Protein AF-A0A6G3QFB3-F1 (afdb_monomer)

Nearest PDB structures (foldseek):
  7oya-assembly1_I1  TM=2.167E-01  e=5.344E+00  Danio rerio
  2wka-assembly1_A  TM=2.662E-01  e=9.607E+00  Vibrio cholerae O1 biovar El Tor str. N16961

Sequence (110 aa):
MVLDVQSLAYTAAACRDTLALARELARHLGVDSSSHVRAAITTAEPVPLTAIVTTHGGAFREIPDRARRPRRIQTVTALVNPADEDDLLRASAQELLTDLMHQFGITAHL

Secondary structure (DSSP, 8-state):
----HHHHHHHHHHHHHHHHHHHHHHHHH-TT-S---EEEE--SS--------BPTTSPBP---GGG---SSPPPEEEE--TT--HHHHHHHHHHHHHHHHHTTT-----

Solvent-accessible surface area (backbone atoms only — not comparable to full-atom values): 6843 Å² total; per-residue (Å²): 133,84,77,49,74,66,59,52,50,52,52,52,50,50,37,43,52,49,47,52,53,40,26,53,51,30,47,72,61,35,93,87,42,92,70,86,45,68,38,71,53,66,51,96,71,85,69,83,83,76,79,85,73,53,44,93,89,72,46,68,73,86,71,58,64,93,73,40,69,66,93,65,66,76,72,39,67,46,83,48,54,58,83,60,49,73,69,54,50,50,52,51,24,40,49,45,42,31,61,55,33,48,63,48,67,39,91,63,84,126

Radius of gyration: 15.84 Å; Cα contacts (8 Å, |Δi|>4): 110; chains: 1; bounding box: 32×38×45 Å

pLDDT: mean 79.64, std 10.68, range [48.81, 92.56]

Structure (mmCIF, N/CA/C/O backbone):
data_AF-A0A6G3QFB3-F1
#
_entry.id   AF-A0A6G3QFB3-F1
#
loop_
_atom_site.group_PDB
_atom_site.id
_atom_site.type_symbol
_atom_site.label_atom_id
_atom_site.label_alt_id
_atom_site.label_comp_id
_atom_site.label_asym_id
_atom_site.label_entity_id
_atom_site.label_seq_id
_atom_site.pdbx_PDB_ins_code
_atom_site.Cartn_x
_atom_site.Cartn_y
_atom_site.Cartn_z
_atom_site.occupancy
_atom_site.B_iso_or_equiv
_atom_site.auth_seq_id
_atom_site.auth_comp_id
_atom_site.auth_asym_id
_atom_site.auth_atom_id
_atom_site.pdbx_PDB_model_num
ATOM 1 N N . MET A 1 1 ? -9.192 -4.276 20.068 1.00 48.81 1 MET A N 1
ATOM 2 C CA . MET A 1 1 ? -8.789 -5.444 19.273 1.00 48.81 1 MET A CA 1
ATOM 3 C C . MET A 1 1 ? -7.313 -5.594 19.552 1.00 48.81 1 MET A C 1
ATOM 5 O O . MET A 1 1 ? -6.590 -4.655 19.262 1.00 48.81 1 MET A O 1
ATOM 9 N N . VAL A 1 2 ? -6.908 -6.638 20.268 1.00 50.38 2 VAL A N 1
ATOM 10 C CA . VAL A 1 2 ? -5.484 -6.915 20.486 1.00 50.38 2 VAL A CA 1
ATOM 11 C C . VAL A 1 2 ? -5.076 -7.756 19.287 1.00 50.38 2 VAL A C 1
ATOM 13 O O . VAL A 1 2 ? -5.604 -8.853 19.133 1.00 50.38 2 VAL A O 1
ATOM 16 N N . LEU A 1 3 ? -4.258 -7.209 18.387 1.00 60.69 3 LEU A N 1
ATOM 17 C CA . LEU A 1 3 ? -3.598 -8.044 17.388 1.00 60.69 3 LEU A CA 1
ATOM 18 C C . LEU A 1 3 ? -2.593 -8.900 18.154 1.00 60.69 3 LEU A C 1
ATOM 20 O O . LEU A 1 3 ? -1.753 -8.363 18.873 1.00 60.69 3 LEU A O 1
ATOM 24 N N . ASP A 1 4 ? -2.737 -10.218 18.069 1.00 73.00 4 ASP A N 1
ATOM 25 C CA . ASP A 1 4 ? -1.734 -11.119 18.621 1.00 73.00 4 ASP A CA 1
ATOM 26 C C . ASP A 1 4 ? -0.451 -11.045 17.759 1.00 73.00 4 ASP A C 1
ATOM 28 O O . ASP A 1 4 ? -0.480 -10.606 16.605 1.00 73.00 4 ASP A O 1
ATOM 32 N N . VAL A 1 5 ? 0.686 -11.452 18.322 1.00 68.88 5 VAL A N 1
ATOM 33 C CA . VAL A 1 5 ? 1.996 -11.432 17.648 1.00 68.88 5 VAL A CA 1
ATOM 34 C C . VAL A 1 5 ? 1.968 -12.203 16.319 1.00 68.88 5 VAL A C 1
ATOM 36 O O . VAL A 1 5 ? 2.581 -11.771 15.342 1.00 68.88 5 VAL A O 1
ATOM 39 N N .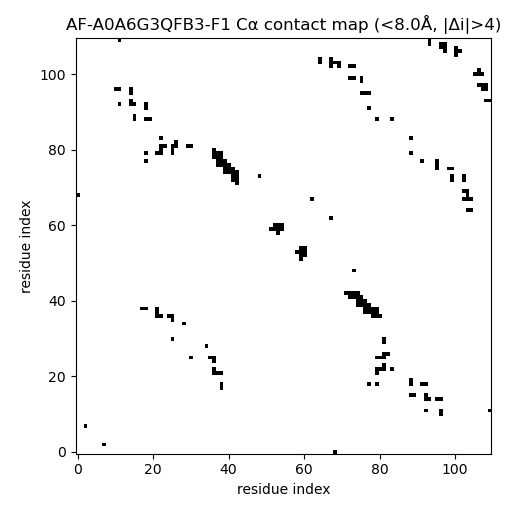 GLN A 1 6 ? 1.215 -13.301 16.241 1.00 74.69 6 GLN A N 1
ATOM 40 C CA . GLN A 1 6 ? 1.023 -14.072 15.014 1.00 74.69 6 GLN A CA 1
ATOM 41 C C . GLN A 1 6 ? 0.239 -13.276 13.969 1.00 74.69 6 GLN A C 1
ATOM 43 O O . GLN A 1 6 ? 0.634 -13.232 12.808 1.00 74.69 6 GLN A O 1
ATOM 48 N N . SER A 1 7 ? -0.824 -12.581 14.375 1.00 78.00 7 SER A N 1
ATOM 49 C CA . SER A 1 7 ? -1.612 -11.713 13.489 1.00 78.00 7 SER A CA 1
ATOM 50 C C . SER A 1 7 ? -0.766 -10.603 12.845 1.00 78.00 7 SER A C 1
ATOM 52 O O . SER A 1 7 ? -0.924 -10.306 11.656 1.00 78.00 7 SER A O 1
ATOM 54 N N . LEU A 1 8 ? 0.175 -10.020 13.596 1.00 81.19 8 LEU A N 1
ATOM 55 C CA . LEU A 1 8 ? 1.129 -9.047 13.057 1.00 81.19 8 LEU A CA 1
ATOM 56 C C . LEU A 1 8 ? 2.093 -9.694 12.051 1.00 81.19 8 LEU A C 1
ATOM 58 O O . LEU A 1 8 ? 2.307 -9.143 10.972 1.00 81.19 8 LEU A O 1
ATOM 62 N N . ALA A 1 9 ? 2.622 -10.878 12.369 1.00 85.31 9 ALA A N 1
ATOM 63 C CA . ALA A 1 9 ? 3.519 -11.620 11.483 1.00 85.31 9 ALA A CA 1
ATOM 64 C C . ALA A 1 9 ? 2.843 -12.021 10.158 1.00 85.31 9 ALA A C 1
ATOM 66 O O . ALA A 1 9 ? 3.452 -11.897 9.095 1.00 85.31 9 ALA A O 1
ATOM 67 N N . TYR A 1 10 ? 1.572 -12.434 10.193 1.00 88.00 10 TYR A N 1
ATOM 68 C CA . TYR A 1 10 ? 0.805 -12.730 8.979 1.00 88.00 10 TYR A CA 1
ATOM 69 C C . TYR A 1 10 ? 0.573 -11.484 8.126 1.00 88.00 10 TYR A C 1
ATOM 71 O O . TYR A 1 10 ? 0.714 -11.538 6.907 1.00 88.00 10 TYR A O 1
ATOM 79 N N . THR A 1 11 ? 0.264 -10.352 8.760 1.00 87.00 11 THR A N 1
ATOM 80 C CA . THR A 1 11 ? 0.064 -9.079 8.052 1.00 87.00 11 THR A CA 1
ATOM 81 C C . THR A 1 11 ? 1.358 -8.625 7.373 1.00 87.00 11 THR A C 1
ATOM 83 O O . THR A 1 11 ? 1.360 -8.267 6.199 1.00 87.00 11 THR A O 1
ATOM 86 N N . ALA A 1 12 ? 2.478 -8.724 8.089 1.00 88.06 12 ALA A N 1
ATOM 87 C CA . ALA A 1 12 ? 3.817 -8.461 7.580 1.00 88.06 12 ALA A CA 1
ATOM 88 C C . ALA A 1 12 ? 4.179 -9.332 6.364 1.00 88.06 12 ALA A C 1
ATOM 90 O O . ALA A 1 12 ? 4.661 -8.816 5.353 1.00 88.06 12 ALA A O 1
ATOM 91 N N . ALA A 1 13 ? 3.933 -10.644 6.448 1.00 90.12 13 ALA A N 1
ATOM 92 C CA . ALA A 1 13 ? 4.162 -11.569 5.341 1.00 90.12 13 ALA A CA 1
ATOM 93 C C . ALA A 1 13 ? 3.294 -11.210 4.125 1.00 90.12 13 ALA A C 1
ATOM 95 O O . ALA A 1 13 ? 3.817 -11.067 3.024 1.00 90.12 13 ALA A O 1
ATOM 96 N N . ALA A 1 14 ? 2.004 -10.934 4.338 1.00 89.12 14 ALA A N 1
ATOM 97 C CA . ALA A 1 14 ? 1.086 -10.549 3.270 1.00 89.12 14 ALA A CA 1
ATOM 98 C C . ALA A 1 14 ? 1.520 -9.262 2.542 1.00 89.12 14 ALA A C 1
ATOM 100 O O . ALA A 1 14 ? 1.418 -9.191 1.316 1.00 89.12 14 ALA A O 1
ATOM 101 N N . CYS A 1 15 ? 2.040 -8.257 3.260 1.00 90.62 15 CYS A N 1
ATOM 102 C CA . CYS A 1 15 ? 2.591 -7.044 2.645 1.00 90.62 15 CYS A CA 1
ATOM 103 C C . CYS A 1 15 ? 3.779 -7.356 1.719 1.00 90.62 15 CYS A C 1
ATOM 105 O O . CYS A 1 15 ? 3.838 -6.828 0.608 1.00 90.62 15 CYS A O 1
ATOM 107 N N . ARG A 1 16 ? 4.698 -8.235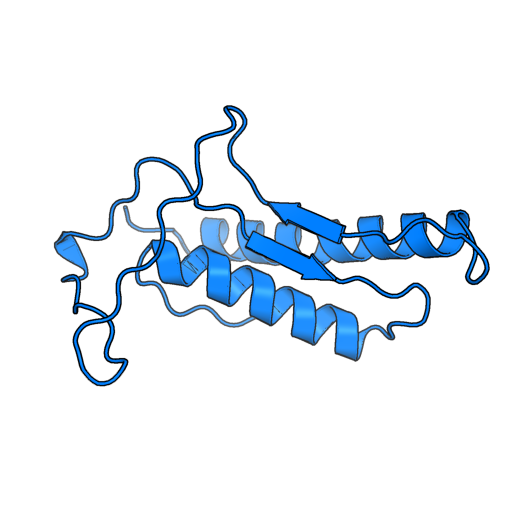 2.145 1.00 91.81 16 ARG A N 1
ATOM 108 C CA . ARG A 1 16 ? 5.850 -8.659 1.328 1.00 91.81 16 ARG A CA 1
ATOM 109 C C . ARG A 1 16 ? 5.402 -9.454 0.100 1.00 91.81 16 ARG A C 1
ATOM 111 O O . ARG A 1 16 ? 5.815 -9.129 -1.010 1.00 91.81 16 ARG A O 1
ATOM 118 N N . ASP A 1 17 ? 4.525 -10.437 0.289 1.00 92.25 17 ASP A N 1
ATOM 119 C CA . ASP A 1 17 ? 4.048 -11.313 -0.786 1.00 92.25 17 ASP A CA 1
ATOM 120 C C . ASP A 1 17 ? 3.281 -10.526 -1.853 1.00 92.25 17 ASP A C 1
ATOM 122 O O . ASP A 1 17 ? 3.486 -10.725 -3.049 1.00 92.25 17 ASP A O 1
ATOM 126 N N . THR A 1 18 ? 2.446 -9.570 -1.434 1.00 90.75 18 THR A N 1
ATOM 127 C CA . THR A 1 18 ? 1.695 -8.708 -2.359 1.00 90.75 18 THR A CA 1
ATOM 128 C C . THR A 1 18 ? 2.635 -7.893 -3.249 1.00 90.75 18 THR A C 1
ATOM 130 O O . THR A 1 18 ? 2.412 -7.795 -4.455 1.00 90.75 18 THR A O 1
ATOM 133 N N . LEU A 1 19 ? 3.700 -7.323 -2.677 1.00 92.56 19 LEU A N 1
ATOM 134 C CA . LEU A 1 19 ? 4.692 -6.559 -3.434 1.00 92.56 19 LEU A CA 1
ATOM 135 C C . LEU A 1 19 ? 5.535 -7.442 -4.351 1.00 92.56 19 LEU A C 1
ATOM 137 O O . LEU A 1 19 ? 5.788 -7.059 -5.492 1.00 92.56 19 LEU A O 1
ATOM 141 N N . ALA A 1 20 ? 5.924 -8.631 -3.889 1.00 91.75 20 ALA A N 1
ATOM 142 C CA . ALA A 1 20 ? 6.645 -9.594 -4.711 1.00 91.75 20 ALA A CA 1
ATOM 143 C C . ALA A 1 20 ? 5.814 -10.004 -5.938 1.00 91.75 20 ALA A C 1
ATOM 145 O O . ALA A 1 20 ? 6.305 -9.940 -7.064 1.00 91.75 20 ALA A O 1
ATOM 146 N N . LEU A 1 21 ? 4.532 -10.333 -5.741 1.00 92.06 21 LEU A N 1
ATOM 147 C CA . LEU A 1 21 ? 3.611 -10.668 -6.830 1.00 92.06 21 LEU A CA 1
ATOM 148 C C . LEU A 1 21 ? 3.397 -9.490 -7.789 1.00 92.06 21 LEU A C 1
ATOM 150 O O . LEU A 1 21 ? 3.423 -9.675 -9.005 1.00 92.06 21 LEU A O 1
ATOM 154 N N . ALA A 1 22 ? 3.222 -8.276 -7.260 1.00 90.69 22 ALA A N 1
ATOM 155 C CA . ALA A 1 22 ? 3.081 -7.074 -8.076 1.00 90.69 22 ALA A CA 1
ATOM 156 C C . ALA A 1 22 ? 4.343 -6.793 -8.910 1.00 90.69 22 ALA A C 1
ATOM 158 O O . ALA A 1 22 ? 4.225 -6.422 -10.079 1.00 90.69 22 ALA A O 1
ATOM 159 N N . ARG A 1 23 ? 5.542 -7.018 -8.354 1.00 91.12 23 ARG A N 1
ATOM 160 C CA . ARG A 1 23 ? 6.806 -6.864 -9.087 1.00 91.12 23 ARG A CA 1
ATOM 161 C C . ARG A 1 23 ? 6.925 -7.882 -10.211 1.00 91.12 23 ARG A C 1
ATOM 163 O O . ARG A 1 23 ? 7.269 -7.503 -11.326 1.00 91.12 23 ARG A O 1
ATOM 170 N N . GLU A 1 24 ? 6.636 -9.153 -9.947 1.00 91.81 24 GLU A N 1
ATOM 171 C CA . GLU A 1 24 ? 6.707 -10.187 -10.986 1.00 91.81 24 GLU A CA 1
ATOM 172 C C . GLU A 1 24 ? 5.688 -9.940 -12.104 1.00 91.81 24 GLU A C 1
ATOM 174 O O . GLU A 1 24 ? 6.018 -10.089 -13.281 1.00 91.81 24 GLU A O 1
ATOM 179 N N . LEU A 1 25 ? 4.492 -9.443 -11.770 1.00 89.56 25 LEU A N 1
ATOM 180 C CA . LEU A 1 25 ? 3.540 -8.972 -12.773 1.00 89.56 25 LEU A CA 1
ATOM 181 C C . LEU A 1 25 ? 4.105 -7.797 -13.586 1.00 89.56 25 LEU A C 1
ATOM 183 O O . LEU A 1 25 ? 4.034 -7.820 -14.812 1.00 89.56 25 LEU A O 1
ATOM 187 N N . ALA A 1 26 ? 4.690 -6.790 -12.932 1.00 88.44 26 ALA A N 1
ATOM 188 C CA . ALA A 1 26 ? 5.289 -5.642 -13.613 1.00 88.44 26 ALA A CA 1
ATOM 189 C C . ALA A 1 26 ? 6.427 -6.062 -14.557 1.00 88.44 26 ALA A C 1
ATOM 191 O O . ALA A 1 26 ? 6.513 -5.579 -15.684 1.00 88.44 26 ALA A O 1
ATOM 192 N N . ARG A 1 27 ? 7.267 -7.011 -14.131 1.00 88.44 27 ARG A N 1
ATOM 193 C CA . ARG A 1 27 ? 8.331 -7.594 -14.961 1.00 88.44 27 ARG A CA 1
ATOM 194 C C . ARG A 1 27 ? 7.767 -8.351 -16.155 1.00 88.44 27 ARG A C 1
ATOM 196 O O . ARG A 1 27 ? 8.282 -8.197 -17.258 1.00 88.44 27 ARG A O 1
ATOM 203 N N . HIS A 1 28 ? 6.702 -9.125 -15.953 1.00 88.88 28 HIS A N 1
ATOM 204 C CA . HIS A 1 28 ? 6.050 -9.865 -17.029 1.00 88.88 28 HIS A CA 1
ATOM 205 C C . HIS A 1 28 ? 5.412 -8.945 -18.077 1.00 88.88 28 HIS A C 1
ATOM 207 O O . HIS A 1 28 ? 5.456 -9.246 -19.267 1.00 88.88 28 HIS A O 1
ATOM 213 N N . LEU A 1 29 ? 4.857 -7.807 -17.651 1.00 85.69 29 LEU A N 1
ATOM 214 C CA . LEU A 1 29 ? 4.308 -6.797 -18.558 1.00 85.69 29 LEU A CA 1
ATOM 215 C C . LEU A 1 29 ? 5.395 -6.082 -19.378 1.00 85.69 29 LEU A C 1
ATOM 217 O O . LEU A 1 29 ? 5.083 -5.548 -20.440 1.00 85.69 29 LEU A O 1
ATOM 221 N N . GLY A 1 30 ? 6.651 -6.120 -18.926 1.00 79.00 30 GLY A N 1
ATOM 222 C CA . GLY A 1 30 ? 7.797 -5.499 -19.580 1.00 79.00 30 GLY A CA 1
ATOM 223 C C . GLY A 1 30 ? 7.983 -4.029 -19.195 1.00 79.00 30 GLY A C 1
ATOM 224 O O . GLY A 1 30 ? 7.028 -3.306 -18.919 1.00 79.00 30 GLY A O 1
ATOM 225 N N . VAL A 1 31 ? 9.238 -3.574 -19.196 1.00 70.44 31 VAL A N 1
ATOM 226 C CA . VAL A 1 31 ? 9.628 -2.193 -18.840 1.00 70.44 31 VAL A CA 1
ATOM 227 C C . VAL A 1 31 ? 9.091 -1.131 -19.804 1.00 70.44 31 VAL A C 1
ATOM 229 O O . VAL A 1 31 ? 8.863 -0.003 -19.382 1.00 70.44 31 VAL A O 1
ATOM 232 N N . ASP A 1 32 ? 8.824 -1.502 -21.058 1.00 73.50 32 ASP A N 1
ATOM 233 C CA . ASP A 1 32 ? 8.242 -0.609 -22.073 1.00 73.50 32 ASP A CA 1
ATOM 234 C C . ASP A 1 32 ? 6.703 -0.626 -22.072 1.00 73.50 32 ASP A C 1
ATOM 236 O O . ASP A 1 32 ? 6.056 -0.036 -22.940 1.00 73.50 32 ASP A O 1
ATOM 240 N N . SER A 1 33 ? 6.088 -1.324 -21.113 1.00 69.56 33 SER A N 1
ATOM 241 C CA . SER A 1 33 ? 4.638 -1.337 -20.969 1.00 69.56 33 SER A CA 1
ATOM 242 C C . SER A 1 33 ? 4.128 0.034 -20.548 1.00 69.56 33 SER A C 1
ATOM 244 O O . SER A 1 33 ? 4.598 0.624 -19.578 1.00 69.56 33 SER A O 1
ATOM 246 N N . SER A 1 34 ? 3.069 0.508 -21.201 1.00 74.81 34 SER A N 1
ATOM 247 C CA . SER A 1 34 ? 2.339 1.701 -20.759 1.00 74.81 34 SER A CA 1
ATOM 248 C C . SER A 1 34 ? 1.505 1.465 -19.489 1.00 74.81 34 SER A C 1
ATOM 250 O O . SER A 1 34 ? 0.765 2.352 -19.065 1.00 74.81 34 SER A O 1
ATOM 252 N N . SER A 1 35 ? 1.550 0.258 -18.913 1.00 75.19 35 SER A N 1
ATOM 253 C CA . SER A 1 35 ? 0.740 -0.140 -17.760 1.00 75.19 35 SER A CA 1
ATOM 254 C C . SER A 1 35 ? 1.535 -0.009 -16.462 1.00 75.19 35 SER A C 1
ATOM 256 O O . SER A 1 35 ? 2.443 -0.791 -16.198 1.00 75.19 3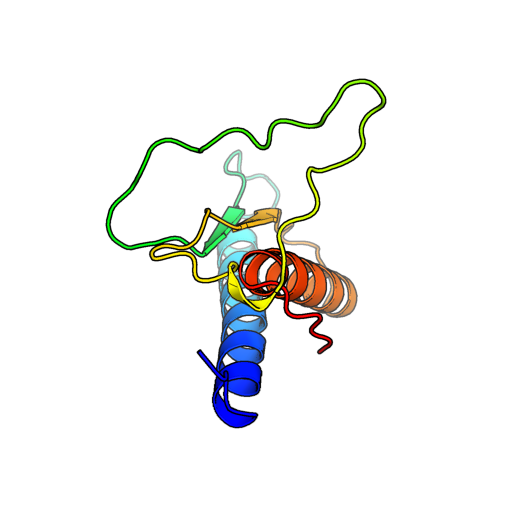5 SER A O 1
ATOM 258 N N . HIS A 1 36 ? 1.160 0.950 -15.614 1.00 78.88 36 HIS A N 1
ATOM 259 C CA . HIS A 1 36 ? 1.720 1.073 -14.268 1.00 78.88 36 HIS A CA 1
ATOM 260 C C . HIS A 1 36 ? 1.069 0.068 -13.313 1.00 78.88 36 HIS A C 1
ATOM 262 O O . HIS A 1 36 ? -0.155 0.046 -13.165 1.00 78.88 36 HIS A O 1
ATOM 268 N N . VAL A 1 37 ? 1.885 -0.736 -12.628 1.00 84.12 37 VAL A N 1
ATOM 269 C CA . VAL A 1 37 ? 1.405 -1.679 -11.612 1.00 84.12 37 VAL A CA 1
ATOM 270 C C . VAL A 1 37 ? 1.409 -1.012 -10.239 1.00 84.12 37 VAL A C 1
ATOM 272 O O . VAL A 1 37 ? 2.391 -0.403 -9.816 1.00 84.12 37 VAL A O 1
ATOM 275 N N . ARG A 1 38 ? 0.289 -1.142 -9.524 1.00 85.88 38 ARG A N 1
ATOM 276 C CA . ARG A 1 38 ? 0.120 -0.657 -8.153 1.00 85.88 38 ARG A CA 1
ATOM 277 C C . ARG A 1 38 ? -0.369 -1.801 -7.280 1.00 85.88 38 ARG A C 1
ATOM 279 O O . ARG A 1 38 ? -1.389 -2.415 -7.586 1.00 85.88 38 ARG A O 1
ATOM 286 N N . ALA A 1 39 ? 0.333 -2.052 -6.184 1.00 85.56 39 ALA A N 1
ATOM 287 C CA . ALA A 1 39 ? -0.148 -2.945 -5.142 1.00 85.56 39 ALA A CA 1
ATOM 288 C C . ALA A 1 39 ? -1.133 -2.186 -4.247 1.00 85.56 39 ALA A C 1
ATOM 290 O O . ALA A 1 39 ? -0.868 -1.042 -3.866 1.00 85.56 39 ALA A O 1
ATOM 291 N N . ALA A 1 40 ? -2.262 -2.810 -3.907 1.00 85.31 40 ALA A N 1
ATOM 292 C CA . ALA A 1 40 ? -3.258 -2.230 -3.014 1.00 85.31 40 ALA A CA 1
ATOM 293 C C . ALA A 1 40 ? -3.828 -3.284 -2.057 1.00 85.31 40 ALA A C 1
ATOM 295 O O . ALA A 1 40 ? -4.230 -4.361 -2.490 1.00 85.31 40 ALA A O 1
ATOM 296 N N . ILE A 1 41 ? -3.910 -2.945 -0.769 1.00 83.88 41 ILE A N 1
ATOM 297 C CA . ILE A 1 41 ? -4.637 -3.726 0.240 1.00 83.88 41 ILE A CA 1
ATOM 298 C C . ILE A 1 41 ? -5.905 -2.943 0.578 1.00 83.88 41 ILE A C 1
ATOM 300 O O . ILE A 1 41 ? -5.829 -1.785 0.990 1.00 83.88 41 ILE A O 1
ATOM 304 N N . THR A 1 42 ? -7.073 -3.552 0.370 1.00 83.06 42 THR A N 1
ATOM 305 C CA . THR A 1 42 ? -8.380 -2.892 0.515 1.00 83.06 42 THR A CA 1
ATOM 306 C C . THR A 1 42 ? -9.439 -3.841 1.080 1.00 83.06 42 THR A C 1
ATOM 308 O O . THR A 1 42 ? -9.220 -5.049 1.170 1.00 83.06 42 THR A O 1
ATOM 311 N N . THR A 1 43 ? -10.594 -3.308 1.486 1.00 79.75 43 THR A N 1
ATOM 312 C CA . THR A 1 43 ? -11.750 -4.126 1.876 1.00 79.75 43 THR A CA 1
ATOM 313 C C . THR A 1 43 ? -12.535 -4.601 0.657 1.00 79.75 43 THR A C 1
ATOM 315 O O . THR A 1 43 ? -12.643 -3.878 -0.326 1.00 79.75 43 THR A O 1
ATOM 318 N N . ALA A 1 44 ? -13.150 -5.785 0.750 1.00 75.44 44 ALA A N 1
ATOM 319 C CA . ALA A 1 44 ? -13.928 -6.387 -0.340 1.00 75.44 44 ALA A CA 1
ATOM 320 C C . ALA A 1 44 ? -15.053 -5.483 -0.884 1.00 75.44 44 ALA A C 1
ATOM 322 O O . ALA A 1 44 ? -15.354 -5.518 -2.073 1.00 75.44 44 ALA A O 1
ATOM 323 N N . GLU A 1 45 ? -15.658 -4.657 -0.029 1.00 77.06 45 GLU A N 1
ATOM 324 C CA . GLU A 1 45 ? -16.604 -3.626 -0.454 1.00 77.06 45 GLU A CA 1
ATOM 325 C C . GLU A 1 45 ? -15.864 -2.294 -0.663 1.00 77.06 45 GLU A C 1
ATOM 327 O O . GLU A 1 45 ? -15.341 -1.749 0.318 1.00 77.06 45 GLU A O 1
ATOM 332 N N . PRO A 1 46 ? -15.819 -1.744 -1.894 1.00 59.62 46 PRO A N 1
ATOM 333 C CA . PRO A 1 46 ? -15.238 -0.432 -2.147 1.00 59.62 46 PRO A CA 1
ATOM 334 C C . PRO A 1 46 ? -16.098 0.661 -1.503 1.00 59.62 46 PRO A C 1
ATOM 336 O O . PRO A 1 46 ? -17.320 0.688 -1.650 1.00 59.62 46 PRO A O 1
ATOM 339 N N . VAL A 1 47 ? -15.455 1.579 -0.783 1.00 60.84 47 VAL A N 1
ATOM 340 C CA . VAL A 1 47 ? -16.106 2.708 -0.102 1.00 60.84 47 VAL A CA 1
ATOM 341 C C . VAL A 1 47 ? -15.410 4.001 -0.534 1.00 60.84 47 VAL A C 1
ATOM 343 O O . VAL A 1 47 ? -14.197 3.974 -0.766 1.00 60.84 47 VAL A O 1
ATOM 346 N N . PRO A 1 48 ? -16.133 5.133 -0.644 1.00 63.81 48 PRO A N 1
ATOM 347 C CA . PRO A 1 48 ? -15.510 6.433 -0.860 1.00 63.81 48 PRO A CA 1
ATOM 348 C C . PRO A 1 48 ? -14.383 6.687 0.146 1.00 63.81 48 PRO A C 1
ATOM 350 O O . PRO A 1 48 ? -14.538 6.428 1.341 1.00 63.81 48 PRO A O 1
ATOM 353 N N . LEU A 1 49 ? -13.251 7.195 -0.343 1.00 59.38 49 LEU A N 1
ATOM 354 C CA . LEU A 1 49 ? -12.122 7.570 0.503 1.00 59.38 49 LEU A CA 1
ATOM 355 C C . LEU A 1 49 ? -12.565 8.673 1.469 1.00 59.38 49 LEU A C 1
ATOM 357 O O . LEU A 1 49 ? -13.057 9.720 1.043 1.00 59.38 49 LEU A O 1
ATOM 361 N N . THR A 1 50 ? -12.378 8.453 2.769 1.00 62.72 50 THR A N 1
ATOM 362 C CA . THR A 1 50 ? -12.617 9.503 3.760 1.00 62.72 50 THR A CA 1
ATOM 363 C C . THR A 1 50 ? -11.366 10.360 3.820 1.00 62.72 50 THR A C 1
ATOM 365 O O . THR A 1 50 ? -10.328 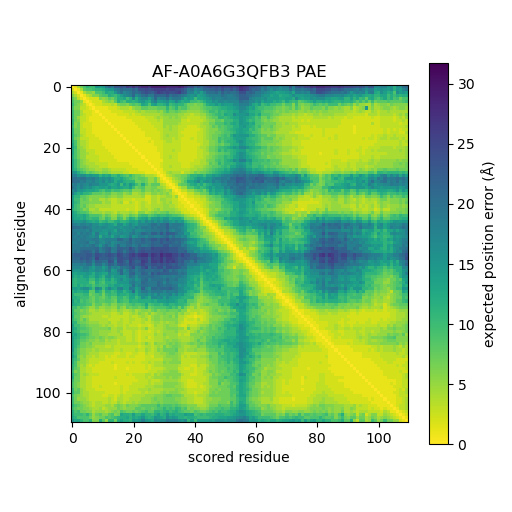9.908 4.301 1.00 62.72 50 THR A O 1
ATOM 368 N N . ALA A 1 51 ? -11.454 11.596 3.330 1.00 57.84 51 ALA A N 1
ATOM 369 C CA . ALA A 1 51 ? -10.341 12.531 3.406 1.00 57.84 51 ALA A CA 1
ATOM 370 C C . ALA A 1 51 ? -9.887 12.701 4.863 1.00 57.84 51 ALA A C 1
ATOM 372 O O . ALA A 1 51 ? -10.697 12.952 5.760 1.00 57.84 51 ALA A O 1
ATOM 373 N N . ILE A 1 52 ? -8.581 12.576 5.097 1.00 64.38 52 ILE A N 1
ATOM 374 C CA . ILE A 1 52 ? -8.002 12.874 6.401 1.00 64.38 52 ILE A CA 1
ATOM 375 C C . ILE A 1 52 ? -7.989 14.397 6.552 1.00 64.38 52 ILE A C 1
ATOM 377 O O . ILE A 1 52 ? -7.213 15.088 5.897 1.00 64.38 52 ILE A O 1
ATOM 381 N N . VAL A 1 53 ? -8.875 14.926 7.396 1.00 64.62 53 VAL A N 1
ATOM 382 C CA . VAL A 1 53 ? -8.939 16.363 7.684 1.00 64.62 53 VAL A CA 1
ATOM 383 C C . VAL A 1 53 ? -7.885 16.699 8.736 1.00 64.62 53 VAL A C 1
ATOM 385 O O . VAL A 1 53 ? -8.007 16.302 9.898 1.00 64.62 53 VAL A O 1
ATOM 388 N N . THR A 1 54 ? -6.846 17.426 8.332 1.00 63.22 54 THR A N 1
ATOM 389 C CA . THR A 1 54 ? -5.894 18.050 9.256 1.00 63.22 54 THR A CA 1
ATOM 390 C C . THR A 1 54 ? -6.513 19.308 9.862 1.00 63.22 54 THR A C 1
ATOM 392 O O . THR A 1 54 ? -7.291 20.021 9.225 1.00 63.22 54 THR A O 1
ATOM 395 N N . THR A 1 55 ? -6.204 19.586 11.127 1.00 72.62 55 THR A N 1
ATOM 396 C CA . THR A 1 55 ? -6.533 20.879 11.729 1.00 72.62 55 THR A CA 1
ATOM 397 C C . THR A 1 55 ? -5.672 21.974 11.104 1.00 72.62 55 THR A C 1
ATOM 399 O O . THR A 1 55 ? -4.617 21.704 10.524 1.00 72.62 55 THR A O 1
ATOM 402 N N . HIS A 1 56 ? -6.109 23.226 11.240 1.00 62.78 56 HIS A N 1
ATO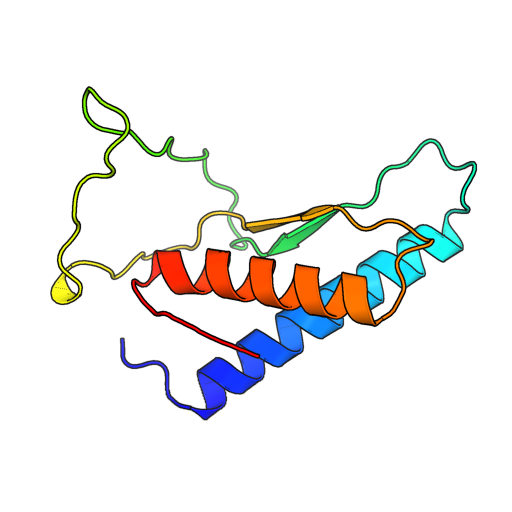M 403 C CA . HIS A 1 56 ? -5.341 24.382 10.787 1.00 62.78 56 HIS A CA 1
ATOM 404 C C . HIS A 1 56 ? -3.895 24.304 11.320 1.00 62.78 56 HIS A C 1
ATOM 406 O O . HIS A 1 56 ? -3.697 24.105 12.517 1.00 62.78 56 HIS A O 1
ATOM 412 N N . GLY A 1 57 ? -2.900 24.385 10.429 1.00 66.75 57 GLY A N 1
ATOM 413 C CA . GLY A 1 57 ? -1.485 24.161 10.765 1.00 66.75 57 GLY A CA 1
ATOM 414 C C . GLY A 1 57 ? -0.944 22.750 10.485 1.00 66.75 57 GLY A C 1
ATOM 415 O O . GLY A 1 57 ? 0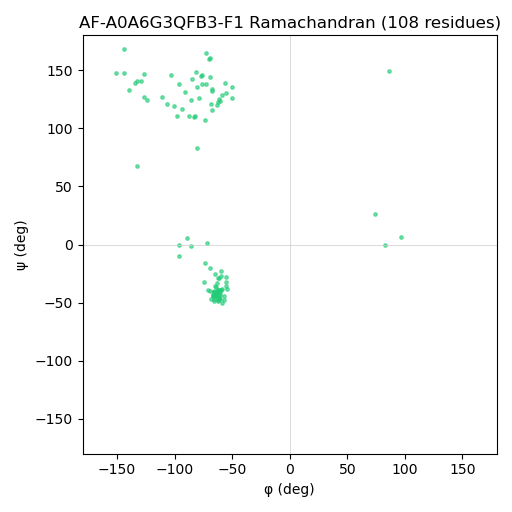.195 22.469 10.838 1.00 66.75 57 GLY A O 1
ATOM 416 N N . GLY A 1 58 ? -1.718 21.861 9.847 1.00 66.88 58 GLY A N 1
ATOM 417 C CA . GLY A 1 58 ? -1.231 20.563 9.349 1.00 66.88 58 GLY A CA 1
ATOM 418 C C . GLY A 1 58 ? -1.183 19.441 10.391 1.00 66.88 58 GLY A C 1
ATOM 419 O O . GLY A 1 58 ? -0.841 18.311 10.053 1.00 66.88 58 GLY A O 1
ATOM 420 N N . ALA A 1 59 ? -1.564 19.716 11.639 1.00 66.19 59 ALA A N 1
ATOM 421 C CA . ALA A 1 59 ? -1.649 18.691 12.670 1.00 66.19 59 ALA A CA 1
ATOM 422 C C . ALA A 1 59 ? -2.851 17.763 12.430 1.00 66.19 59 ALA A C 1
ATOM 424 O O . ALA A 1 59 ? -3.949 18.202 12.078 1.00 66.19 59 ALA A O 1
ATOM 425 N N . PHE A 1 60 ? -2.657 16.462 12.630 1.00 66.44 60 PHE A N 1
ATOM 426 C CA . PHE A 1 60 ? -3.757 15.504 12.640 1.00 66.44 60 PHE A CA 1
ATOM 427 C C . PHE A 1 60 ? -4.514 15.600 13.961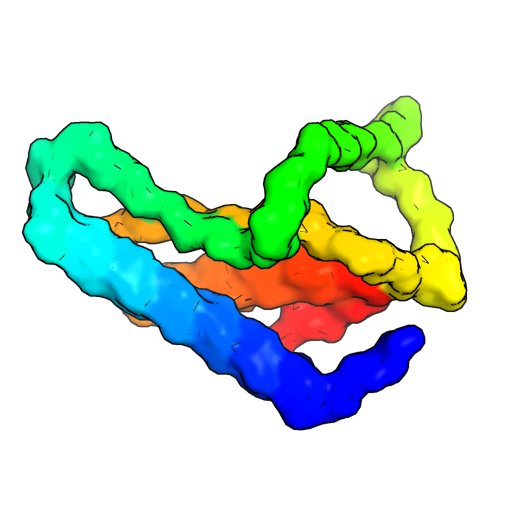 1.00 66.44 60 PHE A C 1
ATOM 429 O O . PHE A 1 60 ? -3.921 15.815 15.018 1.00 66.44 60 PHE A O 1
ATOM 436 N N . ARG A 1 61 ? -5.835 15.396 13.919 1.00 68.25 61 ARG A N 1
ATOM 437 C CA . ARG A 1 61 ? -6.611 15.258 15.151 1.00 68.25 61 ARG A CA 1
ATOM 438 C C . ARG A 1 61 ? -6.118 14.024 15.903 1.00 68.25 61 ARG A C 1
ATOM 440 O O . ARG A 1 61 ? -6.159 12.916 15.371 1.00 68.25 61 ARG A O 1
ATOM 447 N N . GLU A 1 62 ? -5.692 14.217 17.143 1.00 69.56 62 GLU A N 1
ATOM 448 C CA . GLU A 1 62 ? -5.284 13.112 17.999 1.00 69.56 62 GLU A CA 1
ATOM 449 C C . GLU A 1 62 ? -6.515 12.256 18.341 1.00 69.56 62 GLU A C 1
ATOM 451 O O . GLU A 1 62 ? -7.493 12.726 18.930 1.00 69.56 62 GLU A O 1
ATOM 456 N N . ILE A 1 63 ? -6.505 11.002 17.888 1.00 69.69 63 ILE A N 1
ATOM 457 C CA . ILE A 1 63 ? -7.546 10.018 18.193 1.00 69.69 63 ILE A CA 1
ATOM 458 C C . ILE A 1 63 ? -7.000 9.125 19.309 1.00 69.69 63 ILE A C 1
ATOM 460 O O . ILE A 1 63 ? -5.999 8.446 19.061 1.00 69.69 63 ILE A O 1
ATOM 464 N N . PRO A 1 64 ? -7.650 9.074 20.490 1.00 71.19 64 PRO A N 1
ATOM 465 C CA . PRO A 1 64 ? -7.223 8.204 21.580 1.00 71.19 64 PRO A CA 1
ATOM 466 C C . PRO A 1 64 ? -7.156 6.742 21.131 1.00 71.19 64 PRO A C 1
ATOM 468 O O . PRO A 1 64 ? -8.090 6.268 20.482 1.00 71.19 64 PRO A O 1
ATOM 471 N N . ASP A 1 65 ? -6.133 5.995 21.547 1.00 67.81 65 ASP A N 1
ATOM 472 C CA . ASP A 1 65 ? -5.928 4.594 21.132 1.00 67.81 65 ASP A CA 1
ATOM 473 C C . ASP A 1 65 ? -7.150 3.712 21.404 1.00 67.81 65 ASP A C 1
ATOM 475 O O . ASP A 1 65 ? -7.573 2.911 20.571 1.00 67.81 65 ASP A O 1
ATOM 479 N N . ARG A 1 66 ? -7.827 3.941 22.538 1.00 67.62 66 ARG A N 1
ATOM 480 C CA . ARG A 1 66 ? -9.072 3.237 22.896 1.00 67.62 66 ARG A CA 1
ATOM 481 C C . ARG A 1 66 ? -10.216 3.435 21.890 1.00 67.62 66 ARG A C 1
ATOM 483 O O . ARG A 1 66 ? -11.125 2.606 21.849 1.00 67.62 66 ARG A O 1
ATOM 490 N N . ALA A 1 67 ? -10.184 4.516 21.109 1.00 65.81 67 ALA A N 1
ATOM 491 C CA . ALA A 1 67 ? -11.173 4.861 20.090 1.00 65.81 67 ALA A CA 1
ATOM 492 C C . ALA A 1 67 ? -10.771 4.406 18.671 1.00 65.81 67 ALA A C 1
ATOM 494 O O . ALA A 1 67 ? -11.619 4.418 17.776 1.00 65.81 67 ALA A O 1
ATOM 495 N N . ARG A 1 68 ? -9.526 3.952 18.448 1.00 72.06 68 ARG A N 1
ATOM 496 C CA . ARG A 1 68 ? -9.056 3.442 17.149 1.00 72.06 68 ARG A CA 1
ATOM 497 C C . ARG A 1 68 ? -9.499 1.997 16.940 1.00 72.06 68 ARG A C 1
ATOM 499 O O . ARG A 1 68 ? -8.790 1.034 17.216 1.00 72.06 68 ARG A O 1
ATOM 506 N N . ARG A 1 69 ? -10.739 1.844 16.479 1.00 73.00 69 ARG A N 1
ATOM 507 C CA . ARG A 1 69 ? -11.316 0.556 16.062 1.00 73.00 69 ARG A CA 1
ATOM 508 C C . ARG A 1 69 ? -12.016 0.718 14.718 1.00 73.00 69 ARG A C 1
ATOM 510 O O . ARG A 1 69 ? -13.251 0.680 14.672 1.00 73.00 69 ARG A O 1
ATOM 517 N N . PRO A 1 70 ? -11.258 0.971 13.638 1.00 73.94 70 PRO A N 1
ATOM 518 C CA . PRO A 1 70 ? -11.861 1.097 12.324 1.00 73.94 70 PRO A CA 1
ATOM 519 C C . PRO A 1 70 ? -12.593 -0.210 11.987 1.00 73.94 70 PRO A C 1
ATOM 521 O O . PRO A 1 70 ? -12.053 -1.303 12.138 1.00 73.94 70 PRO A O 1
ATOM 524 N N . ARG A 1 71 ? -13.864 -0.100 11.578 1.00 73.44 71 ARG A N 1
ATOM 525 C CA . ARG A 1 71 ? -14.682 -1.260 11.168 1.00 73.44 71 ARG A CA 1
ATOM 526 C C . ARG A 1 71 ? -14.267 -1.810 9.798 1.00 73.44 71 ARG A C 1
ATOM 528 O O . ARG A 1 71 ? -14.705 -2.891 9.425 1.00 73.44 71 ARG A O 1
ATOM 535 N N . ARG A 1 72 ? -13.498 -1.024 9.040 1.00 74.75 72 ARG A N 1
ATOM 536 C CA . ARG A 1 72 ? -13.023 -1.266 7.672 1.00 74.75 72 ARG A CA 1
ATOM 537 C C . ARG A 1 72 ? -11.689 -0.537 7.495 1.00 74.75 72 ARG A C 1
ATOM 539 O O . ARG A 1 72 ? -11.517 0.520 8.101 1.00 74.75 72 ARG A O 1
ATOM 546 N N . ILE A 1 73 ? -10.784 -1.075 6.683 1.00 80.38 73 ILE A N 1
ATOM 547 C CA . ILE A 1 73 ? -9.498 -0.430 6.377 1.00 80.38 73 ILE A CA 1
ATOM 548 C C . ILE A 1 73 ? -9.657 0.581 5.235 1.00 80.38 73 ILE A C 1
ATOM 550 O O . ILE A 1 73 ? -10.416 0.353 4.296 1.00 80.38 73 ILE A O 1
ATOM 554 N N . GLN A 1 74 ? -8.951 1.705 5.318 1.00 80.31 74 GLN A N 1
ATOM 555 C CA . GLN A 1 74 ? -8.656 2.539 4.158 1.00 80.31 74 GLN A CA 1
ATOM 556 C C . GLN A 1 74 ? -7.675 1.793 3.256 1.00 80.31 74 GLN A C 1
ATOM 558 O O . GLN A 1 74 ? -6.779 1.097 3.744 1.00 80.31 74 GLN A O 1
ATOM 563 N N . THR A 1 75 ? -7.841 1.957 1.946 1.00 85.25 75 THR A N 1
ATOM 564 C CA . THR A 1 75 ? -6.927 1.373 0.968 1.00 85.25 75 THR A CA 1
ATOM 565 C C . THR A 1 75 ? -5.521 1.922 1.181 1.00 85.25 75 THR A C 1
ATOM 567 O O . THR A 1 75 ? -5.318 3.133 1.109 1.00 85.25 75 THR A O 1
ATOM 570 N N . VAL A 1 76 ? -4.557 1.032 1.396 1.00 87.69 76 VAL A N 1
ATOM 571 C CA . VAL A 1 76 ? -3.125 1.363 1.384 1.00 87.69 76 VAL A CA 1
ATOM 572 C C . VAL A 1 76 ? -2.525 0.884 0.081 1.00 87.69 76 VAL A C 1
ATOM 574 O O . VAL A 1 76 ? -2.960 -0.129 -0.473 1.00 87.69 76 VAL A O 1
ATOM 577 N N . THR A 1 77 ? -1.555 1.626 -0.438 1.00 89.25 77 THR A N 1
ATOM 578 C CA . THR A 1 77 ? -1.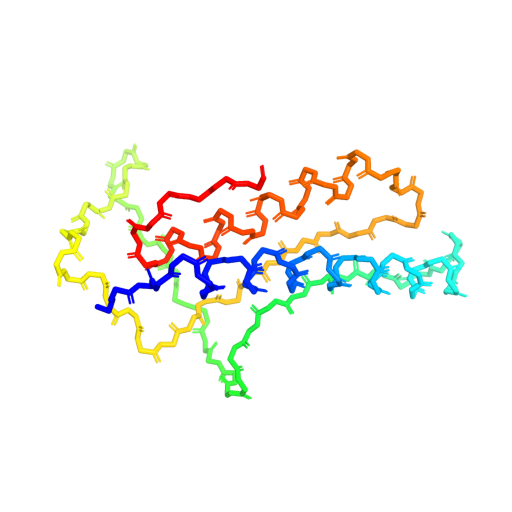000 1.335 -1.754 1.00 89.25 77 THR A CA 1
ATOM 579 C C . THR A 1 77 ? 0.482 1.611 -1.820 1.00 89.25 77 THR A C 1
ATOM 581 O O . THR A 1 77 ? 0.925 2.613 -1.271 1.00 89.25 77 THR A O 1
ATOM 584 N N . ALA A 1 78 ? 1.184 0.829 -2.626 1.00 89.44 78 ALA A N 1
ATOM 585 C CA . ALA A 1 78 ? 2.556 1.105 -3.011 1.00 89.44 78 ALA A CA 1
ATOM 586 C C . ALA A 1 78 ? 2.686 1.030 -4.531 1.00 89.44 78 ALA A C 1
ATOM 588 O O . ALA A 1 78 ? 2.056 0.193 -5.192 1.00 89.44 78 ALA A O 1
ATOM 589 N N . LEU A 1 79 ? 3.481 1.944 -5.079 1.00 85.88 79 LEU A N 1
ATOM 590 C CA . LEU A 1 79 ? 3.927 1.856 -6.461 1.00 85.88 79 LEU A CA 1
ATOM 591 C C . LEU A 1 79 ? 5.027 0.798 -6.534 1.00 85.88 79 LEU A C 1
ATOM 593 O O . LEU A 1 79 ? 5.877 0.757 -5.650 1.00 85.88 79 LEU A O 1
ATOM 597 N N . VAL A 1 80 ? 4.997 -0.042 -7.567 1.00 86.19 80 VAL A N 1
ATOM 598 C CA . VAL A 1 80 ? 6.019 -1.072 -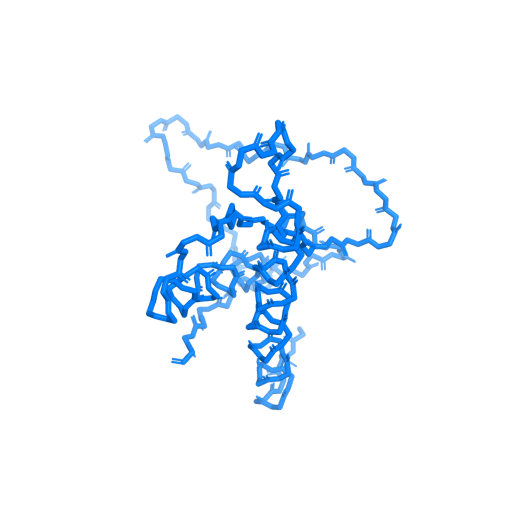7.775 1.00 86.19 80 VAL A CA 1
ATOM 599 C C . VAL A 1 80 ? 6.633 -0.883 -9.150 1.00 86.19 80 VAL A C 1
ATOM 601 O O . VAL A 1 80 ? 5.920 -0.866 -10.156 1.00 86.19 80 VAL A O 1
ATOM 604 N N . ASN A 1 81 ? 7.952 -0.739 -9.194 1.00 85.44 81 ASN A N 1
ATOM 605 C CA . ASN A 1 81 ? 8.721 -0.686 -10.424 1.00 85.44 81 ASN A CA 1
ATOM 606 C C . ASN A 1 81 ? 9.283 -2.086 -10.737 1.00 85.44 81 ASN A C 1
ATOM 608 O O . ASN A 1 81 ? 9.781 -2.770 -9.840 1.00 85.44 81 ASN A O 1
ATOM 612 N N . PRO A 1 82 ? 9.254 -2.544 -12.002 1.00 84.38 82 PRO A N 1
ATOM 613 C CA . PRO A 1 82 ? 9.883 -3.812 -12.385 1.00 84.38 82 PRO A CA 1
ATOM 614 C C . PRO A 1 82 ? 11.376 -3.904 -12.017 1.00 84.38 82 PRO A C 1
ATOM 616 O O . PRO A 1 82 ? 11.879 -5.010 -11.783 1.00 84.38 82 PRO A O 1
ATOM 619 N N . ALA A 1 83 ? 12.070 -2.762 -11.959 1.00 86.81 83 ALA A N 1
ATOM 620 C CA . ALA A 1 83 ? 13.483 -2.664 -11.607 1.00 86.81 83 ALA A CA 1
ATOM 621 C C . ALA A 1 83 ? 13.747 -2.575 -10.091 1.00 86.81 83 ALA A C 1
ATOM 623 O O . ALA A 1 83 ? 14.910 -2.524 -9.700 1.00 86.81 83 ALA A O 1
ATOM 624 N N . ASP A 1 84 ? 12.710 -2.571 -9.242 1.00 86.56 84 ASP A N 1
ATOM 625 C CA . ASP A 1 84 ? 12.900 -2.490 -7.793 1.00 86.56 84 ASP A CA 1
ATOM 626 C C . ASP A 1 84 ? 13.657 -3.718 -7.271 1.00 86.56 84 ASP A C 1
ATOM 628 O O . ASP A 1 84 ? 13.219 -4.875 -7.393 1.00 86.56 84 ASP A O 1
ATOM 632 N N . GLU A 1 85 ? 14.807 -3.447 -6.660 1.00 89.50 85 GLU A N 1
ATOM 633 C CA . GLU A 1 85 ? 15.610 -4.439 -5.954 1.00 89.50 85 GLU A CA 1
ATOM 634 C C . GLU A 1 85 ? 14.956 -4.836 -4.623 1.00 89.50 85 GLU A C 1
ATOM 636 O O . GLU A 1 85 ? 14.044 -4.178 -4.116 1.00 89.50 85 GLU A O 1
ATOM 641 N N . ASP A 1 86 ? 15.415 -5.943 -4.041 1.00 89.25 86 ASP A N 1
ATOM 642 C CA . ASP A 1 86 ? 14.782 -6.537 -2.859 1.00 89.25 86 ASP A CA 1
ATOM 643 C C . ASP A 1 86 ? 14.786 -5.605 -1.634 1.00 89.25 86 ASP A C 1
ATOM 645 O O . ASP A 1 86 ? 13.864 -5.661 -0.818 1.00 89.25 86 ASP A O 1
ATOM 649 N N . ASP A 1 87 ? 15.773 -4.715 -1.514 1.00 90.00 87 ASP A N 1
ATOM 650 C CA . ASP A 1 87 ? 15.826 -3.728 -0.432 1.00 90.00 87 ASP A CA 1
ATOM 651 C C . ASP A 1 87 ? 14.758 -2.639 -0.588 1.00 90.00 87 ASP A C 1
ATOM 653 O O . ASP A 1 87 ? 14.115 -2.270 0.399 1.00 90.00 87 ASP A O 1
ATOM 657 N N . LEU A 1 88 ? 14.500 -2.186 -1.821 1.00 90.69 88 LEU A N 1
ATOM 658 C CA . LEU A 1 88 ? 13.416 -1.246 -2.118 1.00 90.69 88 LEU A CA 1
ATOM 659 C C . LEU A 1 88 ? 12.057 -1.899 -1.871 1.00 90.69 88 LEU A C 1
ATOM 661 O O . LEU A 1 88 ? 11.211 -1.311 -1.201 1.00 90.69 88 LEU A O 1
ATOM 665 N N . LEU A 1 89 ? 11.876 -3.153 -2.298 1.00 89.88 89 LEU A N 1
ATOM 666 C CA . LEU A 1 89 ? 10.660 -3.900 -1.978 1.00 89.88 89 LEU A CA 1
ATOM 667 C C . LEU A 1 89 ? 10.459 -4.071 -0.470 1.00 89.88 89 LEU A C 1
ATOM 669 O O . LEU A 1 89 ? 9.330 -3.973 0.010 1.00 89.88 89 LEU A O 1
ATOM 673 N N . ARG A 1 90 ? 11.528 -4.322 0.296 1.00 90.88 90 ARG A N 1
ATOM 674 C CA . ARG A 1 90 ? 11.440 -4.440 1.758 1.00 90.88 90 ARG A CA 1
ATOM 675 C C . ARG A 1 90 ? 11.048 -3.110 2.400 1.00 90.88 90 ARG A C 1
ATOM 677 O O . ARG A 1 90 ? 10.214 -3.112 3.304 1.00 90.88 90 ARG A O 1
ATOM 684 N N . ALA A 1 91 ? 11.599 -1.996 1.921 1.00 91.06 91 ALA A N 1
ATOM 685 C CA . ALA A 1 91 ? 11.221 -0.659 2.370 1.00 91.06 91 ALA A CA 1
ATOM 686 C C . ALA A 1 91 ? 9.747 -0.356 2.050 1.00 91.06 91 ALA A C 1
ATOM 688 O O . ALA A 1 91 ? 8.990 0.003 2.949 1.00 91.06 91 ALA A O 1
ATOM 689 N N . SER A 1 92 ? 9.291 -0.617 0.823 1.00 91.69 92 SER A N 1
ATOM 690 C CA . SER A 1 92 ? 7.880 -0.449 0.453 1.00 91.69 92 SER A CA 1
ATOM 691 C C . SER A 1 92 ? 6.948 -1.380 1.237 1.00 91.69 92 SER A C 1
ATOM 693 O O . SER A 1 92 ? 5.825 -0.999 1.563 1.00 91.69 92 SER A O 1
ATOM 695 N N . ALA A 1 93 ? 7.396 -2.591 1.591 1.00 91.25 93 ALA A N 1
ATOM 696 C CA . ALA A 1 93 ? 6.632 -3.498 2.449 1.00 91.25 93 ALA A CA 1
ATOM 697 C C . ALA A 1 93 ? 6.489 -2.931 3.865 1.00 91.25 93 ALA A C 1
ATOM 699 O O . ALA A 1 93 ? 5.418 -3.036 4.464 1.00 91.25 93 ALA A O 1
ATOM 700 N N . GLN A 1 94 ? 7.557 -2.321 4.387 1.00 92.19 94 GLN A N 1
ATOM 701 C CA . GLN A 1 94 ? 7.542 -1.640 5.676 1.00 92.19 94 GLN A CA 1
ATOM 702 C C . GLN A 1 94 ? 6.592 -0.441 5.649 1.00 92.19 94 GLN A C 1
ATOM 704 O O . GLN A 1 94 ? 5.820 -0.269 6.591 1.00 92.19 94 GLN A O 1
ATOM 709 N N . GLU A 1 95 ? 6.608 0.362 4.586 1.00 90.00 95 GLU A N 1
ATOM 710 C CA . GLU A 1 95 ? 5.691 1.494 4.411 1.00 90.00 95 GLU A CA 1
ATOM 711 C C . GLU A 1 95 ? 4.234 1.022 4.343 1.00 90.00 95 GLU A C 1
ATOM 713 O O . GLU A 1 95 ? 3.412 1.493 5.125 1.00 90.00 95 GLU A O 1
ATOM 718 N N . LEU A 1 96 ? 3.925 0.008 3.523 1.00 90.50 96 LEU A N 1
ATOM 719 C CA . LEU A 1 96 ? 2.585 -0.593 3.461 1.00 90.50 96 LEU A CA 1
ATOM 720 C C . LEU A 1 96 ? 2.111 -1.113 4.820 1.00 90.50 96 LEU A C 1
ATOM 722 O O . LEU A 1 96 ? 0.956 -0.897 5.192 1.00 90.50 96 LEU A O 1
ATOM 726 N N . LEU A 1 97 ? 2.985 -1.805 5.557 1.00 90.25 97 LEU A N 1
ATOM 727 C CA . LEU A 1 97 ? 2.659 -2.300 6.891 1.00 90.25 97 LEU A CA 1
ATOM 728 C C . LEU A 1 97 ? 2.407 -1.134 7.850 1.00 90.25 97 LEU A C 1
ATOM 730 O O . LEU A 1 97 ? 1.428 -1.149 8.590 1.00 90.25 97 LEU A O 1
ATOM 734 N N . THR A 1 98 ? 3.269 -0.121 7.824 1.00 89.38 98 THR A N 1
ATOM 735 C CA . THR A 1 98 ? 3.154 1.077 8.664 1.00 89.38 98 THR A CA 1
ATOM 736 C C . THR A 1 98 ? 1.828 1.783 8.408 1.00 89.38 98 THR A C 1
ATOM 738 O O . THR A 1 98 ? 1.062 2.016 9.343 1.00 89.38 98 THR A O 1
ATOM 741 N N . ASP A 1 99 ? 1.507 2.040 7.143 1.00 88.12 99 ASP A N 1
ATOM 742 C CA . ASP A 1 99 ? 0.277 2.707 6.731 1.00 88.12 99 ASP A CA 1
ATOM 743 C C . ASP A 1 99 ? -0.965 1.912 7.125 1.00 88.12 99 ASP A C 1
ATOM 745 O O . ASP A 1 99 ? -1.960 2.491 7.563 1.00 88.12 99 ASP A O 1
ATOM 749 N N . LEU A 1 100 ? -0.920 0.582 7.009 1.00 88.00 100 LEU A N 1
ATOM 750 C CA . LEU A 1 100 ? -2.025 -0.288 7.399 1.00 88.00 100 LEU A CA 1
ATOM 751 C C . LEU A 1 100 ? -2.226 -0.288 8.921 1.00 88.00 100 LEU A C 1
ATOM 753 O O . LEU A 1 100 ? -3.348 -0.132 9.406 1.00 88.00 100 LEU A O 1
ATOM 757 N N . MET A 1 101 ? -1.142 -0.430 9.682 1.00 86.88 101 MET A N 1
ATOM 758 C CA . MET A 1 101 ? -1.176 -0.564 11.140 1.00 86.88 101 MET A CA 1
ATOM 759 C C . MET A 1 101 ? -1.483 0.765 11.843 1.00 86.88 101 MET A C 1
ATOM 761 O O . MET A 1 101 ? -2.218 0.785 12.838 1.00 86.88 101 MET A O 1
ATOM 765 N N . HIS A 1 102 ? -1.047 1.895 11.280 1.00 85.25 102 HIS A N 1
ATOM 766 C CA . HIS A 1 102 ? -1.376 3.232 11.782 1.00 85.25 102 HIS A CA 1
ATOM 767 C C . HIS A 1 102 ? -2.882 3.525 11.794 1.00 85.25 102 HIS A C 1
ATOM 769 O O . HIS A 1 102 ? -3.359 4.268 12.662 1.00 85.25 102 HIS A O 1
ATOM 775 N N . GLN A 1 103 ? -3.671 2.890 10.920 1.00 82.56 103 GLN A N 1
ATOM 776 C CA . GLN A 1 103 ? -5.136 3.011 10.948 1.00 82.56 103 GLN A CA 1
ATOM 777 C C . GLN A 1 103 ? -5.739 2.476 12.254 1.00 82.56 103 GLN A C 1
ATOM 779 O O . GLN A 1 103 ? -6.770 2.965 12.719 1.00 82.56 103 GLN A O 1
ATOM 784 N N . PHE A 1 104 ? -5.068 1.509 12.878 1.00 81.50 104 PHE A N 1
ATOM 785 C CA . PHE A 1 104 ? -5.444 0.919 14.160 1.00 81.50 104 PHE A CA 1
ATOM 786 C C . PHE A 1 104 ? -4.711 1.558 15.349 1.00 81.50 104 PHE A C 1
ATOM 788 O O . PHE A 1 104 ? -4.970 1.175 16.487 1.00 81.50 104 PHE A O 1
ATOM 795 N N . GLY A 1 105 ? -3.839 2.546 15.111 1.00 78.50 105 GLY A N 1
ATOM 796 C CA . GLY A 1 105 ? -3.004 3.158 16.151 1.00 78.50 105 GLY A CA 1
ATOM 797 C C . GLY A 1 105 ? -1.848 2.274 16.603 1.00 78.50 105 GLY A C 1
ATOM 798 O O . GLY A 1 105 ? -1.419 2.379 17.745 1.00 78.50 105 GLY A O 1
ATOM 799 N N . ILE A 1 106 ? -1.385 1.370 15.741 1.00 81.75 106 ILE A N 1
ATOM 800 C CA . ILE A 1 106 ? -0.324 0.423 16.069 1.00 81.75 106 ILE A CA 1
ATOM 801 C C . ILE A 1 106 ? 0.918 0.795 15.272 1.00 81.75 106 ILE A C 1
ATOM 803 O O . ILE A 1 106 ? 0.865 0.912 14.049 1.00 81.75 106 ILE A O 1
ATOM 807 N N . THR A 1 107 ? 2.035 0.948 15.973 1.00 81.88 107 THR A N 1
ATOM 808 C CA . THR A 1 107 ? 3.353 1.088 15.355 1.00 81.88 107 THR A CA 1
ATOM 809 C C . THR A 1 107 ? 3.919 -0.304 15.101 1.00 81.88 107 THR A C 1
ATOM 811 O O . THR A 1 107 ? 3.989 -1.120 16.021 1.00 81.88 107 THR A O 1
ATOM 814 N N . ALA A 1 108 ? 4.290 -0.592 13.856 1.00 78.25 108 ALA A N 1
ATOM 815 C CA . ALA A 1 108 ? 4.760 -1.905 13.435 1.00 78.25 108 ALA A CA 1
ATOM 816 C C . ALA A 1 108 ? 6.040 -1.794 12.610 1.00 78.25 108 ALA A C 1
ATOM 818 O O . ALA A 1 108 ? 6.165 -0.907 11.766 1.00 78.25 108 ALA A O 1
ATOM 819 N N . HIS A 1 109 ? 6.960 -2.731 12.827 1.00 77.06 109 HIS A N 1
ATOM 820 C CA . HIS A 1 109 ? 8.229 -2.825 12.114 1.00 77.06 109 HIS A CA 1
ATOM 821 C C . HIS A 1 109 ? 8.481 -4.278 11.689 1.00 77.06 109 HIS A C 1
ATOM 823 O O . HIS A 1 109 ? 8.152 -5.202 12.437 1.00 77.06 109 HIS A O 1
ATOM 829 N N . LEU A 1 110 ? 8.983 -4.445 10.466 1.00 69.88 110 LEU A N 1
ATOM 830 C CA . LEU A 1 110 ? 9.314 -5.704 9.794 1.00 69.88 110 LEU A CA 1
ATOM 831 C C . LEU A 1 110 ? 10.690 -6.245 10.166 1.00 69.88 110 LEU A C 1
ATOM 833 O O . LEU A 1 110 ? 11.586 -5.439 10.494 1.00 69.88 110 LEU A O 1
#

Foldseek 3Di:
DDQDPVNLVVLLVVLLVQLVVQLVVQVVCPQPHPDWGKRKDFDPDDDPADDQDADPPRHGDDDPLVRLDDPTFDMDMDGHHNPDDPVNSQVSSQVSSQNRVVSNPDGDGD

Mean predicted aligned error: 8.49 Å